Protein AF-A0A1S3DRQ8-F1 (afdb_monomer)

Radius of gyration: 16.64 Å; Cα contacts (8 Å, |Δi|>4): 57; chains: 1; bounding box: 42×24×48 Å

Mean predicted aligned error: 6.9 Å

pLDDT: mean 84.13, std 12.54, range [49.41, 95.56]

InterPro domains:
  IPR001404 Heat shock protein Hsp90 family [PF00183] (1-108)
  IPR001404 Heat shock protein Hsp90 family [PTHR11528] (1-108)
  IPR020568 Ribosomal protein uS5 domain 2-type superfamily [SSF54211] (1-107)

Sequence (110 aa):
RILIKAKAENILPKWLRFVKGVVDSEDIPLNLSRELLQNSPLINKLRNVLTTRILKFLQDRSKRDVENYLAFYKDYSLFIKEGIVTTQDVHEKEEIAKLLRYESSEQEAG

Nearest PDB structures (foldseek):
  4ivg-assembly1_A  TM=9.413E-01  e=5.880E-07  Danio rerio
  7kck-assembly1_A  TM=9.308E-01  e=6.973E-07  Homo sapiens
  7exp-assembly1_A  TM=9.219E-01  e=1.099E-06  Danio rerio
  5tth-assembly1_B  TM=9.147E-01  e=3.055E-06  Danio rerio
  7u8u-assembly1_A  TM=9.636E-01  e=8.494E-06  Homo sapiens

Secondary structure (DSSP, 8-state):
-----S--TTSS-GGGTT-------TTS-TT--TTHHHH-HHHHHHHHHHHHHHHHHHHHHHHH-HHHHHHHHHHHHHHHHHHHHH---HHHHHHHHTT-----TTS---

Organism: Diaphorina citri (NCBI:txid121845)

Structure (mmCIF, N/CA/C/O backbone):
data_AF-A0A1S3DRQ8-F1
#
_entry.id   AF-A0A1S3DRQ8-F1
#
loop_
_atom_site.group_PDB
_atom_site.id
_atom_site.type_symbol
_atom_site.label_atom_id
_atom_site.label_alt_id
_atom_site.label_comp_id
_atom_site.label_asym_id
_atom_site.label_entity_id
_atom_site.label_seq_id
_atom_site.pdbx_PDB_ins_code
_atom_site.Cartn_x
_atom_site.Cartn_y
_atom_site.Cartn_z
_atom_site.occupancy
_atom_site.B_iso_or_equiv
_atom_site.auth_seq_id
_atom_site.auth_comp_id
_atom_site.auth_asym_id
_atom_site.auth_atom_id
_atom_site.pdbx_PDB_model_num
ATOM 1 N N . ARG A 1 1 ? 2.372 -6.479 -28.078 1.00 58.81 1 ARG A N 1
ATOM 2 C CA . ARG A 1 1 ? 2.666 -6.569 -26.627 1.00 58.81 1 ARG A CA 1
ATOM 3 C C . ARG A 1 1 ? 3.347 -7.903 -26.365 1.00 58.81 1 ARG A C 1
ATOM 5 O O . ARG A 1 1 ? 2.796 -8.917 -26.773 1.00 58.81 1 ARG A O 1
ATOM 12 N N . ILE A 1 2 ? 4.545 -7.899 -25.783 1.00 58.25 2 ILE A N 1
ATOM 13 C CA . ILE A 1 2 ? 5.356 -9.104 -25.538 1.00 58.25 2 ILE A CA 1
ATOM 14 C C . ILE A 1 2 ? 5.461 -9.294 -24.024 1.00 58.25 2 ILE A C 1
ATOM 16 O O . ILE A 1 2 ? 5.706 -8.331 -23.300 1.00 58.25 2 ILE A O 1
ATOM 20 N N . LEU A 1 3 ? 5.246 -10.517 -23.533 1.00 66.44 3 LEU A N 1
ATOM 21 C CA . LEU A 1 3 ? 5.382 -10.820 -22.110 1.00 66.44 3 LEU A CA 1
ATOM 22 C C . LEU A 1 3 ? 6.866 -10.828 -21.723 1.00 66.44 3 LEU A C 1
ATOM 24 O O . LEU A 1 3 ? 7.604 -11.715 -22.140 1.00 66.44 3 LEU A O 1
ATOM 28 N N . ILE A 1 4 ? 7.279 -9.872 -20.891 1.00 67.06 4 ILE A N 1
ATOM 29 C CA . ILE A 1 4 ? 8.667 -9.772 -20.411 1.00 67.06 4 ILE A CA 1
ATOM 30 C C . ILE A 1 4 ? 8.901 -10.707 -19.211 1.00 67.06 4 ILE A C 1
ATOM 32 O O . ILE A 1 4 ? 9.906 -11.414 -19.153 1.00 67.06 4 ILE A O 1
ATOM 36 N N . LYS A 1 5 ? 7.974 -10.756 -18.239 1.00 66.50 5 LYS A N 1
ATOM 37 C CA . LYS A 1 5 ? 8.087 -11.629 -17.054 1.00 66.50 5 LYS A CA 1
ATOM 38 C C . LYS A 1 5 ? 6.723 -11.942 -16.437 1.00 66.50 5 LYS A C 1
ATOM 40 O O . LYS A 1 5 ? 5.959 -11.034 -16.140 1.00 66.50 5 LYS A O 1
ATOM 45 N N . ALA A 1 6 ? 6.453 -13.221 -16.164 1.00 60.59 6 ALA A N 1
ATOM 46 C CA . ALA A 1 6 ? 5.188 -13.665 -15.560 1.00 60.59 6 ALA A CA 1
ATOM 47 C C . ALA A 1 6 ? 5.046 -13.314 -14.061 1.00 60.59 6 ALA A C 1
ATOM 49 O O . ALA A 1 6 ? 3.936 -13.137 -13.571 1.00 60.59 6 ALA A O 1
ATOM 50 N N . LYS A 1 7 ? 6.162 -13.206 -13.324 1.00 62.00 7 LYS A N 1
ATOM 51 C CA . LYS A 1 7 ? 6.202 -12.781 -11.912 1.00 62.00 7 LYS A 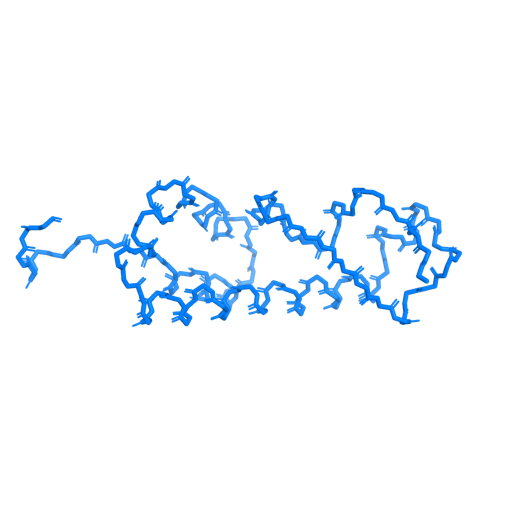CA 1
ATOM 52 C C . LYS A 1 7 ? 7.254 -11.695 -11.718 1.00 62.00 7 LYS A C 1
ATOM 54 O O . LYS A 1 7 ? 8.448 -11.975 -11.578 1.00 62.00 7 LYS A O 1
ATOM 59 N N . ALA A 1 8 ? 6.825 -10.441 -11.756 1.00 68.12 8 ALA A N 1
ATOM 60 C CA . ALA A 1 8 ? 7.677 -9.299 -11.464 1.00 68.12 8 ALA A CA 1
ATOM 61 C C . ALA A 1 8 ? 7.623 -8.997 -9.956 1.00 68.12 8 ALA A C 1
ATOM 63 O O . ALA A 1 8 ? 6.855 -8.168 -9.498 1.00 68.12 8 ALA A O 1
ATOM 64 N N . GLU A 1 9 ? 8.422 -9.704 -9.160 1.00 68.38 9 GLU A N 1
ATOM 65 C CA . GLU A 1 9 ? 8.405 -9.559 -7.691 1.00 68.38 9 GLU A CA 1
ATOM 66 C C . GLU A 1 9 ? 8.992 -8.223 -7.194 1.00 68.38 9 GLU A C 1
ATOM 68 O O . GLU A 1 9 ? 8.740 -7.831 -6.062 1.00 68.38 9 GLU A O 1
ATOM 73 N N . ASN A 1 10 ? 9.726 -7.496 -8.046 1.00 75.44 10 ASN A N 1
ATOM 74 C CA . ASN A 1 10 ? 10.440 -6.267 -7.667 1.00 75.44 10 ASN A CA 1
ATOM 75 C C . ASN A 1 10 ? 9.691 -4.968 -8.013 1.00 75.44 10 ASN A C 1
ATOM 77 O O . ASN A 1 10 ? 10.142 -3.890 -7.637 1.00 75.44 10 ASN A O 1
ATOM 81 N N . ILE A 1 11 ? 8.579 -5.040 -8.755 1.00 81.81 11 ILE A N 1
ATOM 82 C CA . ILE A 1 11 ? 7.851 -3.837 -9.207 1.00 81.81 11 ILE A CA 1
ATOM 83 C C . ILE A 1 11 ? 6.845 -3.326 -8.175 1.00 81.81 11 ILE A C 1
ATOM 85 O O . ILE A 1 11 ? 6.289 -2.249 -8.351 1.00 81.81 11 ILE A O 1
ATOM 89 N N . LEU A 1 12 ? 6.606 -4.082 -7.104 1.00 88.62 12 LEU A N 1
ATOM 90 C CA . LEU A 1 12 ? 5.777 -3.672 -5.978 1.00 88.62 12 LEU A CA 1
ATOM 91 C C . LEU A 1 12 ? 6.498 -3.989 -4.661 1.00 88.62 12 LEU A C 1
ATOM 93 O O . LEU A 1 12 ? 7.269 -4.948 -4.594 1.00 88.62 12 LEU A O 1
ATOM 97 N N . PRO A 1 13 ? 6.256 -3.209 -3.598 1.00 89.56 13 PRO A N 1
ATOM 98 C CA . PRO A 1 13 ? 6.655 -3.570 -2.247 1.00 89.56 13 PRO A CA 1
ATOM 99 C C . PRO A 1 13 ? 6.096 -4.938 -1.841 1.00 89.56 13 PRO A C 1
ATOM 101 O O . PRO A 1 13 ? 4.971 -5.292 -2.192 1.00 89.56 13 PRO A O 1
ATOM 104 N N . LYS A 1 14 ? 6.852 -5.686 -1.029 1.00 89.81 14 LYS A N 1
ATOM 105 C CA . LYS A 1 14 ? 6.462 -7.034 -0.568 1.00 89.81 14 LYS A CA 1
ATOM 106 C C . LYS A 1 14 ? 5.118 -7.062 0.163 1.00 89.81 14 LYS A C 1
ATOM 108 O O . LYS A 1 14 ? 4.397 -8.056 0.084 1.00 89.81 14 LYS A O 1
ATOM 113 N N . TRP A 1 15 ? 4.765 -5.980 0.850 1.00 92.44 15 TRP A N 1
ATOM 114 C CA . TRP A 1 15 ? 3.494 -5.857 1.555 1.00 92.44 15 TRP A CA 1
ATOM 115 C C . TRP A 1 15 ? 2.301 -5.691 0.589 1.00 92.44 15 TRP A C 1
ATOM 117 O O . TRP A 1 15 ? 1.194 -6.100 0.913 1.00 92.44 15 TRP A O 1
ATOM 127 N N . LEU A 1 16 ? 2.519 -5.240 -0.654 1.00 93.06 16 LEU A N 1
ATOM 128 C CA . LEU A 1 16 ? 1.505 -5.182 -1.720 1.00 93.06 16 LEU A CA 1
ATOM 129 C C . LEU A 1 16 ? 1.404 -6.475 -2.553 1.00 93.06 16 LEU A C 1
ATOM 131 O O . LEU A 1 16 ? 0.773 -6.484 -3.608 1.00 93.06 16 LEU A O 1
ATOM 135 N N . ARG A 1 17 ? 1.970 -7.598 -2.088 1.00 90.62 17 ARG A N 1
ATOM 136 C CA . ARG A 1 17 ? 1.967 -8.891 -2.812 1.00 90.62 17 ARG A CA 1
ATOM 137 C C . ARG A 1 17 ? 0.581 -9.469 -3.116 1.00 90.62 17 ARG A C 1
ATOM 139 O O . ARG A 1 17 ? 0.467 -10.384 -3.926 1.00 90.62 17 ARG A O 1
ATOM 146 N N . PHE A 1 18 ? -0.463 -8.974 -2.457 1.00 90.44 18 PHE A N 1
ATOM 147 C CA . PHE A 1 18 ? -1.841 -9.370 -2.739 1.00 90.44 18 PHE A CA 1
ATOM 148 C C . PHE A 1 18 ? -2.388 -8.748 -4.034 1.00 90.44 18 PHE A C 1
ATOM 150 O O . PHE A 1 18 ? -3.371 -9.249 -4.583 1.00 90.44 18 PHE A O 1
ATOM 157 N N . VAL A 1 19 ? -1.762 -7.678 -4.537 1.00 91.12 19 VAL A N 1
ATOM 158 C CA . VAL A 1 19 ? -2.175 -6.995 -5.763 1.00 91.12 19 VAL A CA 1
ATOM 159 C C . VAL A 1 19 ? -1.812 -7.852 -6.970 1.00 91.12 19 VAL A C 1
ATOM 161 O O . VAL A 1 19 ? -0.656 -8.216 -7.183 1.00 91.12 19 VAL A O 1
ATOM 164 N N . LYS A 1 20 ? -2.819 -8.153 -7.790 1.00 88.50 20 LYS A N 1
ATOM 165 C CA . LYS A 1 20 ? -2.665 -8.867 -9.058 1.00 88.50 20 LYS A CA 1
ATOM 166 C C . LYS A 1 20 ? -2.991 -7.922 -10.202 1.00 88.50 20 LYS A C 1
ATOM 168 O O . LYS A 1 20 ? -3.976 -7.193 -10.144 1.00 88.50 20 LYS A O 1
ATOM 173 N N . GLY A 1 21 ? -2.177 -7.955 -11.247 1.00 86.81 21 GLY A N 1
ATOM 174 C CA . GLY A 1 21 ? -2.381 -7.111 -12.412 1.00 86.81 21 GLY A CA 1
ATOM 175 C C . GLY A 1 21 ? -1.305 -7.306 -13.466 1.00 86.81 21 GLY A C 1
ATOM 176 O O . GLY A 1 21 ? -0.397 -8.123 -13.314 1.00 86.81 21 GLY A O 1
ATOM 177 N N . VAL A 1 22 ? -1.432 -6.529 -14.535 1.00 85.62 22 VAL A N 1
ATOM 178 C CA . VAL A 1 22 ? -0.466 -6.464 -15.629 1.00 85.62 22 VAL A CA 1
ATOM 179 C C . VAL A 1 22 ? 0.031 -5.028 -15.717 1.00 85.62 22 VAL A C 1
ATOM 181 O O . VAL A 1 22 ? -0.767 -4.095 -15.677 1.00 85.62 22 VAL A O 1
ATOM 184 N N . VAL A 1 23 ? 1.347 -4.862 -15.823 1.00 82.94 23 VAL A N 1
ATOM 185 C CA . VAL A 1 23 ? 1.990 -3.568 -16.058 1.00 82.94 23 VAL A CA 1
ATOM 186 C C . VAL A 1 23 ? 2.600 -3.609 -17.451 1.00 82.94 23 VAL A C 1
ATOM 188 O O . VAL A 1 23 ? 3.389 -4.503 -17.749 1.00 82.94 23 VAL A O 1
ATOM 191 N N . ASP A 1 24 ? 2.202 -2.658 -18.289 1.00 83.88 24 ASP A N 1
ATOM 192 C CA . ASP A 1 24 ? 2.749 -2.440 -19.626 1.00 83.88 24 ASP A CA 1
ATOM 193 C C . ASP A 1 24 ? 3.515 -1.113 -19.609 1.00 83.88 24 ASP A C 1
ATOM 195 O O . ASP A 1 24 ? 3.014 -0.120 -19.077 1.00 83.88 24 ASP A O 1
ATOM 199 N N . SER A 1 25 ? 4.745 -1.105 -20.115 1.00 78.69 25 SER A N 1
ATOM 200 C CA . SER A 1 25 ? 5.602 0.081 -20.144 1.00 78.69 25 SER A CA 1
ATOM 201 C C . SER A 1 25 ? 6.543 -0.002 -21.337 1.00 78.69 25 SER A C 1
ATOM 203 O O . SER A 1 25 ? 7.266 -0.984 -21.494 1.00 78.69 25 SER A O 1
ATOM 205 N N . GLU A 1 26 ? 6.531 1.046 -22.157 1.00 79.31 26 GLU A N 1
ATOM 206 C CA . GLU A 1 26 ? 7.395 1.181 -23.336 1.00 79.31 26 GLU A CA 1
ATOM 207 C C . GLU A 1 26 ? 8.844 1.528 -22.952 1.00 79.31 26 GLU A C 1
ATOM 209 O O . GLU A 1 26 ? 9.773 1.230 -23.698 1.00 79.31 26 GLU A O 1
ATOM 214 N N . ASP A 1 27 ? 9.045 2.079 -21.749 1.00 74.75 27 ASP A N 1
ATOM 215 C CA . ASP A 1 27 ? 10.347 2.502 -21.219 1.00 74.75 27 ASP A CA 1
ATOM 216 C C . ASP A 1 27 ? 11.165 1.352 -20.602 1.00 74.75 27 ASP A C 1
ATOM 218 O O . ASP A 1 27 ? 12.294 1.565 -20.158 1.00 74.75 27 ASP A O 1
ATOM 222 N N . ILE A 1 28 ? 10.610 0.135 -20.521 1.00 70.50 28 ILE A N 1
ATOM 223 C CA . ILE A 1 28 ? 11.310 -1.035 -19.977 1.00 70.50 28 ILE A CA 1
ATOM 224 C C . ILE A 1 28 ? 12.015 -1.775 -21.126 1.00 70.50 28 ILE A C 1
ATOM 226 O O . ILE A 1 28 ? 11.337 -2.351 -21.979 1.00 70.50 28 ILE A O 1
ATOM 230 N N . PRO A 1 29 ? 13.363 -1.826 -21.151 1.00 65.31 29 PRO A N 1
ATOM 231 C CA . PRO A 1 29 ? 14.087 -2.516 -22.210 1.00 65.31 29 PRO A CA 1
ATOM 232 C C . PRO A 1 29 ? 13.707 -4.003 -22.322 1.00 65.31 29 PRO A C 1
ATOM 234 O O . PRO A 1 29 ? 13.633 -4.733 -21.334 1.00 65.31 29 PRO A O 1
ATOM 237 N N . LEU A 1 30 ? 13.523 -4.491 -23.550 1.00 62.56 30 LEU A N 1
ATOM 238 C CA . LEU A 1 30 ? 13.206 -5.901 -23.829 1.00 62.56 30 LEU A CA 1
ATOM 239 C C . LEU A 1 30 ? 14.335 -6.864 -23.418 1.00 62.56 30 LEU A C 1
ATOM 241 O O . LEU A 1 30 ? 14.082 -8.030 -23.126 1.00 62.56 30 LEU A O 1
ATOM 245 N N . ASN A 1 31 ? 15.576 -6.377 -23.368 1.00 61.09 31 ASN A N 1
ATOM 246 C CA . ASN A 1 31 ? 16.783 -7.124 -23.013 1.00 61.09 31 ASN A CA 1
ATOM 247 C C . ASN A 1 31 ? 17.116 -7.069 -21.509 1.00 61.09 31 ASN A C 1
ATOM 249 O O . ASN A 1 31 ? 18.291 -7.121 -21.138 1.00 61.09 31 ASN A O 1
ATOM 253 N N . LEU A 1 32 ? 16.116 -6.957 -20.627 1.00 61.62 32 LEU A N 1
ATOM 254 C CA . LEU A 1 32 ? 16.376 -6.987 -19.187 1.00 61.62 32 LEU A CA 1
ATOM 255 C C . LEU A 1 32 ? 16.868 -8.373 -18.746 1.00 61.62 32 LEU A C 1
ATOM 257 O O . LEU A 1 32 ? 16.108 -9.341 -18.678 1.00 61.62 32 LEU A O 1
ATOM 261 N N . SER A 1 33 ? 18.145 -8.452 -18.371 1.00 63.12 33 SER A N 1
ATOM 262 C CA . SER A 1 33 ? 18.661 -9.578 -17.596 1.00 63.12 33 SER A CA 1
ATOM 263 C C . SER A 1 33 ? 17.988 -9.624 -16.216 1.00 63.12 33 SER A C 1
ATOM 265 O O . SER A 1 33 ? 17.486 -8.619 -15.697 1.00 63.12 33 SER A O 1
ATOM 267 N N . ARG A 1 34 ? 17.989 -10.802 -15.578 1.00 61.00 34 ARG A N 1
ATOM 268 C CA . ARG A 1 34 ? 17.470 -10.959 -14.206 1.00 61.00 34 ARG A CA 1
ATOM 269 C C . ARG A 1 34 ? 18.201 -10.062 -13.194 1.00 61.00 34 ARG A C 1
ATOM 271 O O . ARG A 1 34 ? 17.576 -9.672 -12.213 1.00 61.00 34 ARG A O 1
ATOM 278 N N . GLU A 1 35 ? 19.456 -9.702 -13.460 1.00 59.97 35 GLU A N 1
ATOM 279 C CA . GLU A 1 35 ? 20.272 -8.789 -12.646 1.00 59.97 35 GLU A CA 1
ATOM 280 C C . GLU A 1 35 ? 19.882 -7.314 -12.830 1.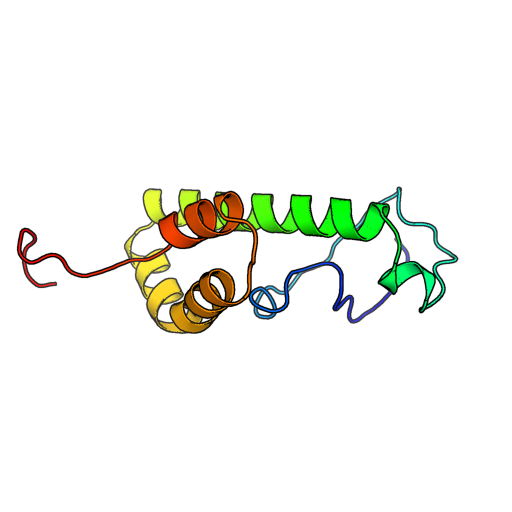00 59.97 35 GLU A C 1
ATOM 282 O O . GLU A 1 35 ? 19.732 -6.588 -11.847 1.00 59.97 35 GLU A O 1
ATOM 287 N N . LEU A 1 36 ? 19.628 -6.866 -14.066 1.00 58.38 36 LEU A N 1
ATOM 288 C CA . LEU A 1 36 ? 19.201 -5.484 -14.342 1.00 58.38 36 LEU A CA 1
ATOM 289 C C . LEU A 1 36 ? 17.846 -5.158 -13.687 1.00 58.38 36 LEU A C 1
ATOM 291 O O . LEU A 1 36 ? 17.617 -4.031 -13.253 1.00 58.38 36 LEU A O 1
ATOM 295 N N . LEU A 1 37 ? 16.966 -6.158 -13.543 1.00 62.97 37 LEU A N 1
ATOM 296 C CA . LEU A 1 37 ? 15.690 -6.042 -12.820 1.00 62.97 37 LEU A CA 1
ATOM 297 C C . LEU A 1 37 ? 15.839 -5.829 -11.305 1.00 62.97 37 LEU A C 1
ATOM 299 O O . LEU A 1 37 ? 14.875 -5.417 -10.658 1.00 62.97 37 LEU A O 1
ATOM 303 N N . GLN A 1 38 ? 16.983 -6.178 -10.717 1.00 62.09 38 GLN A N 1
ATOM 304 C CA . GLN A 1 38 ? 17.194 -6.076 -9.272 1.00 62.09 38 GLN A CA 1
ATOM 305 C C . GLN A 1 38 ? 17.746 -4.706 -8.862 1.00 62.09 38 GLN A C 1
ATOM 307 O O . GLN A 1 38 ? 17.396 -4.237 -7.786 1.00 62.09 38 GLN A O 1
ATOM 312 N N . ASN A 1 39 ? 18.516 -4.034 -9.732 1.00 61.44 39 ASN A N 1
ATOM 313 C CA . ASN A 1 39 ? 19.262 -2.814 -9.381 1.00 61.44 39 ASN A CA 1
ATOM 314 C C . ASN A 1 39 ? 19.049 -1.618 -10.331 1.00 61.44 39 ASN A C 1
ATOM 316 O O . ASN A 1 39 ? 19.815 -0.657 -10.293 1.00 61.44 39 ASN A O 1
ATOM 320 N N . SER A 1 40 ? 18.023 -1.636 -11.189 1.00 73.25 40 SER A N 1
ATOM 321 C CA . SER A 1 40 ? 17.751 -0.504 -12.084 1.00 73.25 40 SER A CA 1
ATOM 322 C C . SER A 1 40 ? 17.015 0.643 -11.367 1.00 73.25 40 SER A C 1
ATOM 324 O O . SER A 1 40 ? 15.925 0.425 -10.822 1.00 73.25 40 SER A O 1
ATOM 326 N N . PRO A 1 41 ? 17.522 1.893 -11.435 1.00 80.88 41 PRO A N 1
ATOM 327 C CA . PRO A 1 41 ? 16.810 3.084 -10.961 1.00 80.88 41 PRO A CA 1
ATOM 328 C C . PRO A 1 41 ? 15.405 3.233 -11.563 1.00 80.88 41 PRO A C 1
ATOM 330 O O . PRO A 1 41 ? 14.494 3.734 -10.903 1.00 80.88 41 PRO A O 1
ATOM 333 N N . LEU A 1 42 ? 15.209 2.751 -12.795 1.00 80.81 42 LEU A N 1
ATOM 334 C CA . LEU A 1 42 ? 13.918 2.774 -13.480 1.00 80.81 42 LEU A CA 1
ATOM 335 C C . LEU A 1 42 ? 12.894 1.867 -12.786 1.00 80.81 42 LEU A C 1
ATOM 337 O O . LEU A 1 42 ? 11.755 2.281 -12.585 1.00 80.81 42 LEU A O 1
ATOM 341 N N . ILE A 1 43 ? 13.302 0.670 -12.351 1.00 80.69 43 ILE A N 1
ATOM 342 C CA . ILE A 1 43 ? 12.426 -0.260 -11.620 1.00 80.69 43 ILE A CA 1
ATOM 343 C C . ILE A 1 43 ? 12.045 0.316 -10.256 1.00 80.69 43 ILE A C 1
ATOM 345 O O . ILE A 1 43 ? 10.880 0.246 -9.873 1.00 80.69 43 ILE A O 1
ATOM 349 N N . ASN A 1 44 ? 12.984 0.961 -9.559 1.00 84.00 44 ASN A N 1
ATOM 350 C CA . ASN A 1 44 ? 12.688 1.638 -8.294 1.00 84.00 44 ASN A CA 1
ATOM 351 C C . ASN A 1 44 ? 11.698 2.795 -8.479 1.00 84.00 44 ASN A C 1
ATOM 353 O O . ASN A 1 44 ? 10.742 2.917 -7.711 1.00 84.00 44 ASN A O 1
ATOM 357 N N . LYS A 1 45 ? 11.874 3.609 -9.528 1.00 86.50 45 LYS A N 1
ATOM 358 C CA . LYS A 1 45 ? 10.932 4.682 -9.868 1.00 86.50 45 LYS A CA 1
ATOM 359 C C . LYS A 1 45 ? 9.547 4.122 -10.194 1.00 86.50 45 LYS A C 1
ATOM 361 O O . LYS A 1 45 ? 8.557 4.615 -9.659 1.00 86.50 45 LYS A O 1
ATOM 366 N N . LEU A 1 46 ? 9.476 3.073 -11.014 1.00 86.56 46 LEU A N 1
ATOM 367 C CA . LEU A 1 46 ? 8.227 2.391 -11.351 1.00 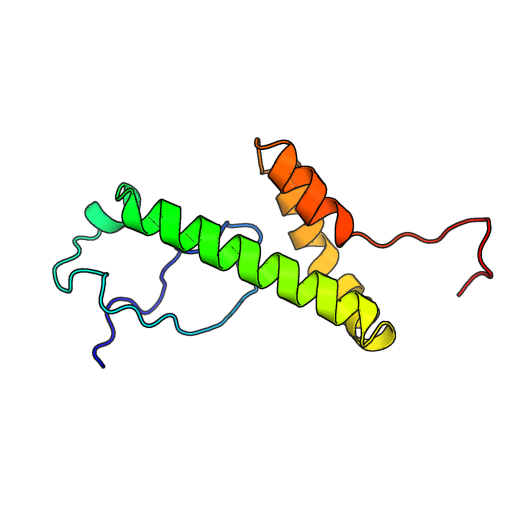86.56 46 LEU A CA 1
ATOM 368 C C . LEU A 1 46 ? 7.534 1.844 -10.098 1.00 86.56 46 LEU A C 1
ATOM 370 O O . LEU A 1 46 ? 6.344 2.082 -9.906 1.00 86.56 46 LEU A O 1
ATOM 374 N N . ARG A 1 47 ? 8.285 1.178 -9.214 1.00 88.12 47 ARG A N 1
ATOM 375 C CA . ARG A 1 47 ? 7.783 0.656 -7.938 1.00 88.12 47 ARG A CA 1
ATOM 376 C C . ARG A 1 47 ? 7.150 1.753 -7.092 1.00 88.12 47 ARG A C 1
ATOM 378 O O . ARG A 1 47 ? 6.038 1.571 -6.597 1.00 88.12 47 ARG A O 1
ATOM 385 N N . ASN A 1 48 ? 7.822 2.894 -6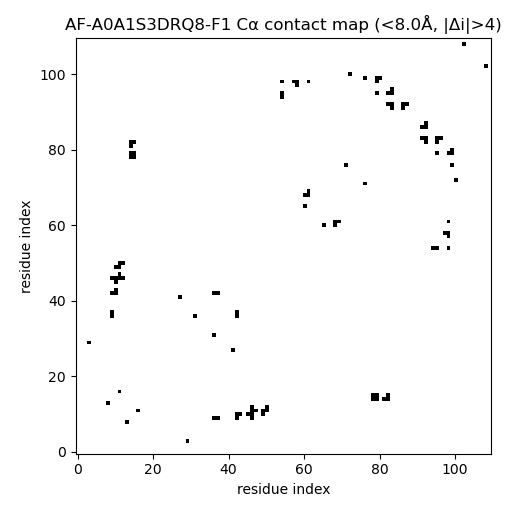.956 1.00 89.62 48 ASN A N 1
ATOM 386 C CA . ASN A 1 48 ? 7.309 4.019 -6.178 1.00 89.62 48 ASN A CA 1
ATOM 387 C C . ASN A 1 48 ? 6.027 4.589 -6.811 1.00 89.62 48 ASN A C 1
ATOM 389 O O . ASN A 1 48 ? 5.024 4.741 -6.120 1.00 89.62 48 ASN A O 1
ATOM 393 N N . VAL A 1 49 ? 6.008 4.802 -8.133 1.00 91.12 49 VAL A N 1
ATOM 394 C CA . VAL A 1 49 ? 4.822 5.303 -8.856 1.00 91.12 49 VAL A CA 1
ATOM 395 C C . VAL A 1 49 ? 3.618 4.370 -8.695 1.00 91.12 49 VAL A C 1
ATOM 397 O O . VAL A 1 49 ? 2.513 4.832 -8.398 1.00 91.12 49 VAL A O 1
ATOM 400 N N . LEU A 1 50 ? 3.816 3.059 -8.860 1.00 91.50 50 LEU A N 1
ATOM 401 C CA . LEU A 1 50 ? 2.751 2.068 -8.696 1.00 91.50 50 LEU A CA 1
ATOM 402 C C . LEU A 1 50 ? 2.234 2.036 -7.255 1.00 91.50 50 LEU A C 1
ATOM 404 O O . LEU A 1 50 ? 1.022 2.045 -7.043 1.00 91.50 50 LEU A O 1
ATOM 408 N N . THR A 1 51 ? 3.137 2.068 -6.272 1.00 92.25 51 THR A N 1
ATOM 409 C CA . THR A 1 51 ? 2.784 2.086 -4.844 1.00 92.25 51 THR A CA 1
ATOM 410 C C . THR A 1 51 ? 1.930 3.304 -4.509 1.00 92.25 51 THR A C 1
ATOM 412 O O . THR A 1 51 ? 0.823 3.152 -3.995 1.00 92.25 51 THR A O 1
ATOM 415 N N . THR A 1 52 ? 2.371 4.508 -4.888 1.00 92.94 52 THR A N 1
ATOM 416 C CA . THR A 1 52 ? 1.611 5.747 -4.671 1.00 92.94 52 THR A CA 1
ATOM 417 C C . THR A 1 52 ? 0.243 5.699 -5.352 1.00 92.94 52 THR A C 1
ATOM 419 O O . THR A 1 52 ? -0.757 6.133 -4.776 1.00 92.94 52 THR A O 1
ATOM 422 N N . ARG A 1 53 ? 0.156 5.141 -6.567 1.00 94.19 53 ARG A N 1
ATOM 423 C CA . ARG A 1 53 ? -1.118 5.013 -7.285 1.00 94.19 53 ARG A CA 1
ATOM 424 C C . ARG A 1 53 ? -2.089 4.071 -6.572 1.00 94.19 53 ARG A C 1
ATOM 426 O O . ARG A 1 53 ? -3.274 4.393 -6.494 1.00 94.19 53 ARG A O 1
ATOM 433 N N . ILE A 1 54 ? -1.600 2.944 -6.055 1.00 94.50 54 ILE A N 1
ATOM 434 C CA . ILE A 1 54 ? -2.404 1.971 -5.302 1.00 94.50 54 ILE A CA 1
ATOM 435 C C . ILE A 1 54 ? -2.878 2.578 -3.981 1.00 94.50 54 ILE A C 1
ATOM 437 O O . ILE A 1 54 ? -4.064 2.492 -3.672 1.00 94.50 54 ILE A O 1
ATOM 441 N N . LEU A 1 55 ? -1.992 3.247 -3.238 1.00 94.25 55 LEU A N 1
ATOM 442 C CA . LEU A 1 55 ? -2.350 3.941 -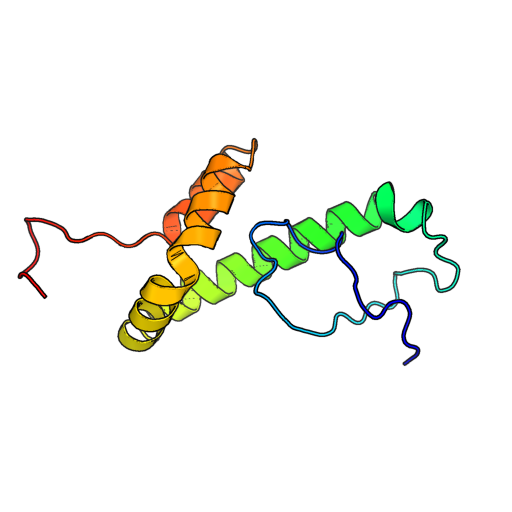1.999 1.00 94.25 55 LEU A CA 1
ATOM 443 C C . LEU A 1 55 ? -3.459 4.968 -2.237 1.00 94.25 55 LEU A C 1
ATOM 445 O O . LEU A 1 55 ? -4.478 4.944 -1.549 1.00 94.25 55 LEU A O 1
ATOM 449 N N . LYS A 1 56 ? -3.310 5.807 -3.268 1.00 95.31 56 LYS A N 1
ATOM 450 C CA . LYS A 1 56 ? -4.329 6.792 -3.643 1.00 95.31 56 LYS A CA 1
ATOM 451 C C . LYS A 1 56 ? -5.660 6.132 -4.010 1.00 95.31 56 LYS A C 1
ATOM 453 O O . LYS A 1 56 ? -6.707 6.586 -3.565 1.00 95.31 56 LYS A O 1
ATOM 458 N N . PHE A 1 57 ? -5.626 5.043 -4.780 1.00 95.06 57 PHE A N 1
ATOM 459 C CA . PHE A 1 57 ? -6.830 4.288 -5.131 1.00 95.06 57 PHE A CA 1
ATOM 460 C C . PHE A 1 57 ? -7.552 3.745 -3.891 1.00 95.06 57 PHE A C 1
ATOM 462 O O . PHE A 1 57 ? -8.767 3.899 -3.779 1.00 95.06 57 PHE A O 1
ATOM 469 N N . LEU A 1 58 ? -6.819 3.150 -2.946 1.00 94.88 58 LEU A N 1
ATOM 470 C CA . LEU A 1 58 ? -7.391 2.635 -1.700 1.00 94.88 58 LEU A CA 1
ATOM 471 C C . LEU A 1 58 ? -7.957 3.764 -0.827 1.00 94.88 58 LEU A C 1
ATOM 473 O O . LEU A 1 58 ? -9.064 3.630 -0.308 1.00 94.88 58 LEU A O 1
ATOM 477 N N . GLN A 1 59 ? -7.256 4.898 -0.724 1.00 94.38 59 GLN A N 1
ATOM 478 C CA . GLN A 1 59 ? -7.751 6.082 -0.016 1.00 94.38 59 GLN A CA 1
ATOM 479 C C . GLN A 1 59 ? -9.051 6.606 -0.646 1.00 94.38 59 GLN A C 1
ATOM 481 O O . GLN A 1 59 ? -10.027 6.836 0.068 1.00 94.38 59 GLN A O 1
ATOM 486 N N . ASP A 1 60 ? -9.105 6.753 -1.970 1.00 95.56 60 ASP A N 1
ATOM 487 C CA . ASP A 1 60 ? -10.311 7.199 -2.675 1.00 95.56 60 ASP A CA 1
ATOM 488 C C . ASP A 1 60 ? -11.465 6.205 -2.491 1.00 95.56 60 ASP A C 1
ATOM 490 O O . ASP A 1 60 ? -12.606 6.610 -2.252 1.00 95.56 60 ASP A O 1
ATOM 494 N N . ARG A 1 61 ? -11.178 4.898 -2.543 1.00 94.06 61 ARG A N 1
ATOM 495 C CA . ARG A 1 61 ? -12.184 3.853 -2.332 1.00 94.06 61 ARG A CA 1
ATOM 496 C C . ARG A 1 61 ? -12.754 3.901 -0.921 1.00 94.06 61 ARG A C 1
ATOM 498 O O . ARG A 1 61 ? -13.967 3.841 -0.773 1.00 94.06 61 ARG A O 1
ATOM 505 N N . SER A 1 62 ? -11.901 4.131 0.075 1.00 93.06 62 SER A N 1
ATOM 506 C CA . SER A 1 62 ? -12.313 4.261 1.473 1.00 93.06 62 SER A CA 1
ATOM 507 C C . SER A 1 62 ? -13.260 5.435 1.745 1.00 93.06 62 SER A C 1
ATOM 509 O O . SER A 1 62 ? -13.976 5.409 2.737 1.00 93.06 62 SER A O 1
ATOM 511 N N . LYS A 1 63 ? -13.261 6.458 0.878 1.00 92.62 63 LYS A N 1
ATOM 512 C CA . LYS A 1 63 ? -14.160 7.620 0.970 1.00 92.62 63 LYS A CA 1
ATOM 513 C C . LYS A 1 63 ? -15.451 7.427 0.182 1.00 92.62 63 LYS A C 1
ATOM 515 O O . LYS A 1 63 ? -16.489 7.936 0.577 1.00 92.62 63 LYS A O 1
ATOM 520 N N . ARG A 1 64 ? -15.370 6.755 -0.970 1.00 94.06 64 ARG A N 1
ATOM 521 C CA . ARG A 1 64 ? -16.511 6.573 -1.880 1.00 94.06 64 ARG A CA 1
ATOM 522 C C . ARG A 1 64 ? -17.407 5.403 -1.490 1.00 94.06 64 ARG A C 1
ATOM 524 O O . ARG A 1 64 ? -18.579 5.422 -1.833 1.00 94.06 64 ARG A O 1
ATOM 531 N N . ASP A 1 65 ? -16.841 4.374 -0.869 1.00 92.75 65 ASP A N 1
ATOM 532 C CA . ASP A 1 65 ? -17.515 3.101 -0.620 1.00 92.75 65 ASP A CA 1
ATOM 533 C C . ASP A 1 65 ? -16.979 2.472 0.668 1.00 92.75 65 ASP A C 1
ATOM 535 O O . ASP A 1 65 ? -16.054 1.654 0.664 1.00 92.75 65 ASP A O 1
ATOM 539 N N . VAL A 1 66 ? -17.517 2.954 1.787 1.00 91.25 66 VAL A N 1
ATOM 540 C CA . VAL A 1 66 ? -17.028 2.628 3.129 1.00 91.25 66 VAL A CA 1
ATOM 541 C C . VAL A 1 66 ? -17.253 1.152 3.452 1.00 91.25 66 VAL A C 1
ATOM 543 O O . VAL A 1 66 ? -16.324 0.497 3.911 1.00 91.25 66 VAL A O 1
ATOM 546 N N . GLU A 1 67 ? -18.433 0.602 3.160 1.00 91.62 67 GLU A N 1
ATOM 547 C CA . GLU A 1 67 ? -18.780 -0.789 3.488 1.00 91.62 67 GLU A CA 1
ATOM 548 C C . GLU A 1 67 ? -17.869 -1.793 2.776 1.00 91.62 67 GLU A C 1
ATOM 550 O O . GLU A 1 67 ? -17.260 -2.655 3.416 1.00 91.62 67 GLU A O 1
ATOM 555 N N . ASN A 1 68 ? -17.689 -1.645 1.458 1.00 93.75 68 ASN A N 1
ATOM 556 C CA . ASN A 1 68 ? -16.793 -2.531 0.715 1.00 93.75 68 ASN A CA 1
ATOM 557 C C . ASN A 1 68 ? -15.332 -2.335 1.126 1.00 93.75 68 ASN A C 1
ATOM 559 O O . ASN A 1 68 ? -14.553 -3.291 1.128 1.00 93.75 68 ASN A O 1
ATOM 563 N N . TYR A 1 69 ? -14.939 -1.108 1.484 1.00 94.94 69 TYR A N 1
ATOM 564 C CA . TYR A 1 69 ? -13.601 -0.863 2.006 1.00 94.94 69 TYR A CA 1
ATOM 565 C C . TYR A 1 69 ? -13.387 -1.521 3.372 1.00 94.94 69 TYR A C 1
ATOM 567 O O . TYR A 1 69 ? -12.306 -2.053 3.602 1.00 94.94 69 TYR A O 1
ATOM 575 N N . LEU A 1 70 ? -14.384 -1.534 4.260 1.00 93.62 70 LEU A N 1
ATOM 576 C CA . LEU A 1 70 ? -14.305 -2.229 5.548 1.00 93.62 70 LEU A CA 1
ATOM 577 C C . LEU A 1 70 ? -14.188 -3.745 5.363 1.00 93.62 70 LEU A C 1
ATOM 579 O O . LEU A 1 70 ? -13.345 -4.364 6.012 1.00 93.62 70 LEU A O 1
ATOM 583 N N . ALA A 1 71 ? -14.946 -4.330 4.430 1.00 94.69 71 ALA A N 1
ATOM 584 C CA . ALA A 1 71 ? -14.802 -5.740 4.066 1.00 94.69 71 ALA A CA 1
ATOM 585 C C . ALA A 1 71 ? -13.383 -6.046 3.550 1.00 94.69 71 ALA A C 1
ATOM 587 O O . ALA A 1 71 ? -12.714 -6.945 4.056 1.00 94.69 71 ALA A O 1
ATOM 588 N N . PHE A 1 72 ? -12.869 -5.229 2.623 1.00 95.00 72 PHE A N 1
ATOM 589 C CA . PHE A 1 72 ? -11.477 -5.316 2.174 1.00 95.00 72 PHE A CA 1
ATOM 590 C C . PHE A 1 72 ? -10.485 -5.163 3.338 1.00 95.00 72 PHE A C 1
ATOM 592 O O . PHE A 1 72 ? -9.521 -5.918 3.446 1.00 95.00 72 PHE A O 1
ATOM 599 N N . TYR A 1 73 ? -10.703 -4.195 4.225 1.00 95.00 73 TYR A N 1
ATOM 600 C CA . TYR A 1 73 ? -9.806 -3.922 5.339 1.00 95.00 73 TYR A CA 1
ATOM 601 C C . TYR A 1 73 ? -9.759 -5.101 6.314 1.00 95.00 73 TYR A C 1
ATOM 603 O O . TYR A 1 73 ? -8.681 -5.461 6.781 1.00 95.00 73 TYR A O 1
ATOM 611 N N . LYS A 1 74 ? -10.890 -5.762 6.570 1.00 93.94 74 LYS A N 1
ATOM 612 C CA . LYS A 1 74 ? -10.947 -6.965 7.405 1.00 93.94 74 LYS A CA 1
ATOM 613 C C . LYS A 1 74 ? -10.010 -8.060 6.888 1.00 93.94 74 LYS A C 1
ATOM 615 O O . LYS A 1 74 ? -9.227 -8.600 7.667 1.00 93.94 74 LYS A O 1
ATOM 620 N N . ASP A 1 75 ? -10.020 -8.307 5.582 1.00 94.94 75 ASP A N 1
ATOM 621 C CA . ASP A 1 75 ? -9.241 -9.389 4.971 1.00 94.94 75 ASP A CA 1
ATOM 622 C C . ASP A 1 75 ? -7.771 -9.009 4.715 1.00 94.94 75 ASP A C 1
ATOM 624 O O . ASP A 1 75 ? -6.876 -9.852 4.806 1.00 94.94 75 ASP A O 1
ATOM 628 N N . TYR A 1 76 ? -7.495 -7.734 4.413 1.00 95.38 76 TYR A N 1
ATOM 629 C CA . TYR A 1 76 ? -6.180 -7.275 3.946 1.00 95.38 76 TYR A CA 1
ATOM 630 C C . TYR A 1 76 ? -5.434 -6.341 4.916 1.00 95.38 76 TYR A C 1
ATOM 632 O O . TYR A 1 76 ? -4.296 -5.952 4.633 1.00 95.38 76 TYR A O 1
ATOM 640 N N . SER A 1 77 ? -6.001 -6.006 6.082 1.00 93.31 77 SER A N 1
ATOM 641 C CA . SER A 1 77 ? -5.363 -5.101 7.061 1.00 93.31 77 SER A CA 1
ATOM 642 C C . SER A 1 77 ? -3.987 -5.575 7.525 1.00 93.31 77 SER A C 1
ATOM 644 O O . SER A 1 77 ? -3.128 -4.738 7.805 1.00 93.31 77 SER A O 1
ATOM 646 N N . LEU A 1 78 ? -3.741 -6.890 7.571 1.00 95.12 78 LEU A N 1
ATOM 647 C CA . LEU A 1 78 ? -2.437 -7.453 7.929 1.00 95.12 78 LEU A CA 1
ATOM 648 C C . LEU A 1 78 ? -1.326 -6.944 6.999 1.00 95.12 78 LEU A C 1
ATOM 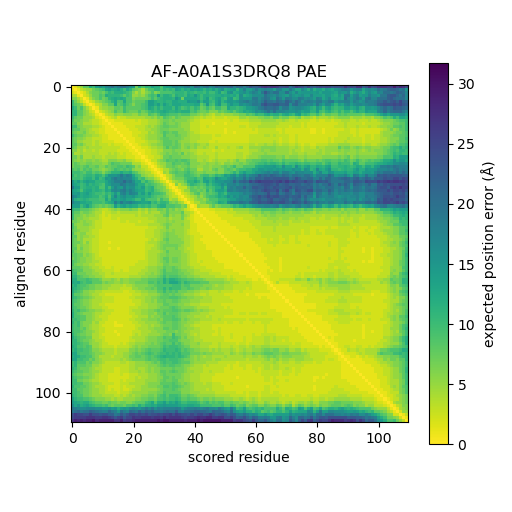650 O O . LEU A 1 78 ? -0.269 -6.540 7.473 1.00 95.12 78 LEU A O 1
ATOM 654 N N . PHE A 1 79 ? -1.587 -6.901 5.692 1.00 95.12 79 PHE A N 1
ATOM 655 C CA . PHE A 1 79 ? -0.631 -6.423 4.694 1.00 95.12 79 PHE A CA 1
ATOM 656 C C . PHE A 1 79 ? -0.375 -4.919 4.821 1.00 95.12 79 PHE A C 1
ATOM 658 O O . PHE A 1 79 ? 0.758 -4.465 4.692 1.00 95.12 79 PHE A O 1
ATOM 665 N N . ILE A 1 80 ? -1.417 -4.137 5.113 1.00 94.31 80 ILE A N 1
ATOM 666 C CA . ILE A 1 80 ? -1.294 -2.687 5.322 1.00 94.31 80 ILE A CA 1
ATOM 667 C C . ILE A 1 80 ? -0.436 -2.411 6.565 1.00 94.31 80 ILE A C 1
ATOM 669 O O . ILE A 1 80 ? 0.490 -1.604 6.515 1.00 94.31 80 ILE A O 1
ATOM 673 N N . LYS A 1 81 ? -0.691 -3.130 7.664 1.00 94.62 81 LYS A N 1
ATOM 674 C CA . LYS A 1 81 ? 0.099 -3.038 8.901 1.00 94.62 81 LYS A CA 1
ATOM 675 C C . LYS A 1 81 ? 1.552 -3.471 8.678 1.00 94.62 81 LYS A C 1
ATOM 677 O O . LYS A 1 81 ? 2.463 -2.792 9.144 1.00 94.62 81 LYS A O 1
ATOM 682 N N . GLU A 1 82 ? 1.778 -4.545 7.918 1.00 94.88 82 GLU A N 1
ATOM 683 C CA . GLU A 1 82 ? 3.118 -4.973 7.490 1.00 94.88 82 GLU A CA 1
ATOM 684 C C . GLU A 1 82 ? 3.840 -3.852 6.725 1.00 94.88 82 GLU A C 1
ATOM 686 O O . GLU A 1 82 ? 5.013 -3.588 6.986 1.00 94.88 82 GLU A O 1
ATOM 691 N N . GLY A 1 83 ? 3.145 -3.139 5.834 1.00 93.25 83 GLY A N 1
ATOM 692 C CA . GLY A 1 83 ? 3.703 -2.001 5.099 1.00 93.25 83 GLY A CA 1
ATOM 693 C C . GLY A 1 83 ? 4.257 -0.903 6.009 1.00 93.25 83 GLY A C 1
ATOM 694 O O . GLY A 1 83 ? 5.382 -0.454 5.803 1.00 93.25 83 GLY A O 1
ATOM 695 N N . ILE A 1 84 ? 3.524 -0.541 7.066 1.00 93.81 84 ILE A N 1
ATOM 696 C CA . ILE A 1 84 ? 3.943 0.486 8.039 1.00 93.81 84 ILE A CA 1
ATOM 697 C C . ILE A 1 84 ? 5.198 0.058 8.808 1.00 93.81 84 ILE A C 1
ATOM 699 O O . ILE A 1 84 ? 6.086 0.874 9.054 1.00 93.81 84 ILE A O 1
ATOM 703 N N . VAL A 1 85 ? 5.279 -1.218 9.193 1.00 93.62 85 VAL A N 1
ATOM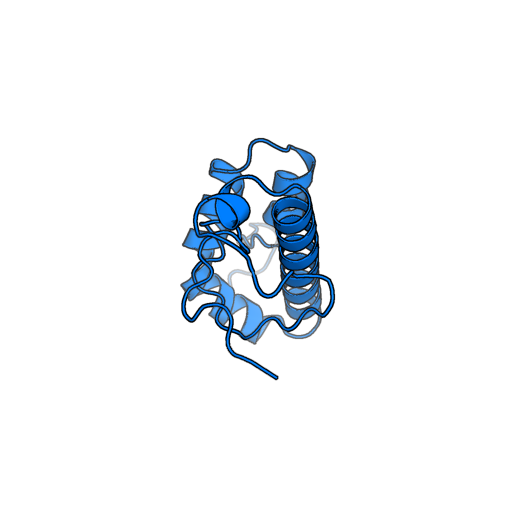 704 C CA . VAL A 1 85 ? 6.419 -1.754 9.955 1.00 93.62 85 VAL A CA 1
ATOM 705 C C . VAL A 1 85 ? 7.658 -1.907 9.073 1.00 93.62 85 VAL A C 1
ATOM 707 O O . VAL A 1 85 ? 8.774 -1.670 9.528 1.00 93.62 85 VAL A O 1
ATOM 710 N N . THR A 1 86 ? 7.469 -2.315 7.817 1.00 91.88 86 THR A N 1
ATOM 711 C CA . THR A 1 86 ? 8.573 -2.656 6.909 1.00 91.88 86 THR A CA 1
ATOM 712 C C . THR A 1 86 ? 9.177 -1.454 6.199 1.00 91.88 86 THR A C 1
ATOM 714 O O . THR A 1 86 ? 10.365 -1.494 5.873 1.00 91.88 86 THR A O 1
ATOM 717 N N . THR A 1 87 ? 8.406 -0.392 5.947 1.00 89.00 87 THR A N 1
ATOM 718 C CA . THR A 1 87 ? 8.976 0.815 5.344 1.00 89.00 87 THR A CA 1
ATOM 719 C C . THR A 1 87 ? 9.841 1.579 6.353 1.00 89.00 87 THR A C 1
ATOM 721 O O . THR A 1 87 ? 9.577 1.607 7.557 1.00 89.00 87 THR A O 1
ATOM 724 N N . GLN A 1 88 ? 10.911 2.197 5.860 1.00 88.12 88 GLN A 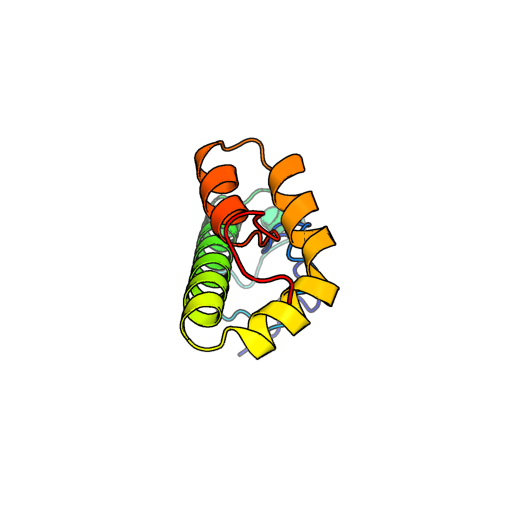N 1
ATOM 725 C CA . GLN A 1 88 ? 11.777 3.081 6.645 1.00 88.12 88 GLN A CA 1
ATOM 726 C C . GLN A 1 88 ? 11.455 4.560 6.408 1.00 88.12 88 GLN A C 1
ATOM 728 O O . GLN A 1 88 ? 11.814 5.393 7.236 1.00 88.12 88 GLN A O 1
ATOM 733 N N . ASP A 1 89 ? 10.752 4.878 5.320 1.00 88.75 89 ASP A N 1
ATOM 734 C CA . ASP A 1 89 ? 10.380 6.243 4.964 1.00 88.75 89 ASP A CA 1
ATOM 735 C C . ASP A 1 89 ? 9.190 6.703 5.815 1.00 88.75 89 ASP A C 1
ATOM 737 O O . ASP A 1 89 ? 8.122 6.090 5.800 1.00 88.75 89 ASP A O 1
ATOM 741 N N . VAL A 1 90 ? 9.376 7.788 6.568 1.00 90.81 90 VAL A N 1
ATOM 742 C CA . VAL A 1 90 ? 8.342 8.366 7.438 1.00 90.81 90 VAL A CA 1
ATOM 743 C C . VAL A 1 90 ? 7.132 8.832 6.628 1.00 90.81 90 VAL A C 1
ATOM 745 O O . VAL A 1 90 ? 5.999 8.593 7.037 1.00 90.81 90 VAL A O 1
ATOM 748 N N . HIS A 1 91 ? 7.352 9.427 5.457 1.00 89.81 91 HIS A N 1
ATOM 749 C CA . HIS A 1 91 ? 6.266 9.911 4.616 1.00 89.81 91 HIS A CA 1
ATOM 750 C C . HIS A 1 91 ? 5.433 8.749 4.060 1.00 89.81 91 HIS A C 1
ATOM 752 O O . HIS A 1 91 ? 4.203 8.790 4.076 1.00 89.81 91 HIS A O 1
ATOM 758 N N . GLU A 1 92 ? 6.084 7.661 3.637 1.00 88.88 92 GLU A N 1
ATOM 759 C CA . GLU A 1 92 ? 5.370 6.457 3.198 1.00 88.88 92 GLU A CA 1
ATOM 760 C C . GLU A 1 92 ? 4.571 5.830 4.352 1.00 88.88 92 GLU A C 1
ATOM 762 O O . GLU A 1 92 ? 3.428 5.415 4.144 1.00 88.88 92 GLU A O 1
ATOM 767 N N . LYS A 1 93 ? 5.109 5.821 5.585 1.00 93.00 93 LYS A N 1
ATOM 768 C CA . LYS A 1 93 ? 4.354 5.368 6.772 1.00 93.00 93 LYS A CA 1
ATOM 769 C C . LYS A 1 93 ? 3.078 6.163 6.964 1.00 93.00 93 LYS A C 1
ATOM 771 O O . LYS A 1 93 ? 2.037 5.559 7.201 1.00 93.00 93 LYS A O 1
ATOM 776 N N . GLU A 1 94 ? 3.150 7.486 6.869 1.00 93.50 94 GLU A N 1
ATOM 777 C CA . GLU A 1 94 ? 1.986 8.360 7.024 1.00 93.50 94 GLU A CA 1
ATOM 778 C C . GLU A 1 94 ? 0.931 8.091 5.944 1.00 93.50 94 GLU A C 1
ATOM 780 O O . GLU A 1 94 ? -0.259 7.990 6.250 1.00 93.50 94 GLU A O 1
ATOM 785 N N . GLU A 1 95 ? 1.345 7.902 4.689 1.00 93.19 95 GLU A N 1
ATOM 786 C CA . GLU A 1 95 ? 0.416 7.592 3.598 1.00 93.19 95 GLU A CA 1
ATOM 787 C C . GLU A 1 95 ? -0.262 6.227 3.756 1.00 93.19 95 GLU A C 1
ATOM 789 O O . GLU A 1 95 ? -1.465 6.101 3.498 1.00 93.19 95 GLU A O 1
ATOM 794 N N . ILE A 1 96 ? 0.478 5.212 4.216 1.00 94.19 96 ILE A N 1
ATOM 795 C CA . ILE A 1 96 ? -0.089 3.895 4.528 1.00 94.19 96 ILE A CA 1
ATOM 796 C C . ILE A 1 96 ? -0.998 3.992 5.763 1.00 94.19 96 ILE A C 1
ATOM 798 O O . ILE A 1 96 ? -2.075 3.394 5.783 1.00 94.19 96 ILE A O 1
ATOM 802 N N . ALA A 1 97 ? -0.625 4.778 6.777 1.00 93.75 97 ALA A N 1
ATOM 803 C CA . ALA A 1 97 ? -1.401 4.930 8.005 1.00 93.75 97 ALA A CA 1
ATOM 804 C C . ALA A 1 97 ? -2.798 5.519 7.757 1.00 93.75 97 ALA A C 1
ATOM 806 O O . ALA A 1 97 ? -3.756 5.111 8.411 1.00 93.75 97 ALA A O 1
ATOM 807 N N . LYS A 1 98 ? -2.959 6.382 6.744 1.00 93.62 98 LYS A N 1
ATOM 808 C CA . LYS A 1 98 ? -4.273 6.903 6.307 1.00 93.62 98 LYS A CA 1
ATOM 809 C C . LYS A 1 98 ? -5.257 5.811 5.865 1.00 93.62 98 LYS A C 1
ATOM 811 O O . LYS A 1 98 ? -6.466 6.052 5.815 1.00 93.62 98 LYS A O 1
ATOM 816 N N . LEU A 1 99 ? -4.770 4.616 5.532 1.00 93.94 99 LEU A N 1
ATOM 817 C CA . LEU A 1 99 ? -5.600 3.465 5.171 1.00 93.94 99 LEU A CA 1
ATOM 818 C C . LEU A 1 99 ? -6.106 2.682 6.387 1.00 93.94 99 LEU A C 1
ATOM 820 O O . LEU A 1 99 ? -7.030 1.879 6.240 1.00 93.94 99 LEU A O 1
ATOM 824 N N . LEU A 1 100 ? -5.530 2.896 7.572 1.00 93.44 100 LEU A N 1
ATOM 825 C CA . LEU A 1 100 ? -5.919 2.185 8.783 1.00 93.44 100 LEU A CA 1
ATOM 826 C C . LEU A 1 100 ? -7.301 2.620 9.271 1.00 93.44 100 LEU A C 1
ATOM 828 O O . LEU A 1 100 ? -7.689 3.782 9.145 1.00 93.44 100 LEU A O 1
ATOM 832 N N . ARG A 1 101 ? -8.053 1.671 9.822 1.00 91.69 101 ARG A N 1
ATOM 833 C CA . ARG A 1 101 ? -9.377 1.898 10.399 1.00 91.69 101 ARG A CA 1
ATOM 834 C C . ARG A 1 101 ? -9.407 1.297 11.794 1.00 91.69 101 ARG A C 1
ATOM 836 O O . ARG A 1 101 ? -8.862 0.215 12.013 1.00 91.69 101 ARG A O 1
ATOM 843 N N . TYR A 1 102 ? -10.016 2.038 12.707 1.00 89.75 102 TYR A N 1
ATOM 844 C CA . TYR A 1 102 ? -10.140 1.713 14.117 1.00 89.75 102 TYR A CA 1
ATOM 845 C C . TYR A 1 102 ? -11.532 2.119 14.575 1.00 89.75 102 TYR A C 1
ATOM 847 O O . TYR A 1 102 ? -12.084 3.095 14.066 1.00 89.75 102 TYR A O 1
ATOM 855 N N . GLU A 1 103 ? -12.065 1.386 15.540 1.00 88.06 103 GLU A N 1
ATOM 856 C CA . GLU A 1 103 ? -13.226 1.828 16.301 1.00 88.06 103 GLU A CA 1
ATOM 857 C C . GLU A 1 103 ? -12.816 2.996 17.206 1.00 88.06 103 GLU A C 1
ATOM 859 O O . GLU A 1 103 ? -11.681 3.059 17.692 1.00 88.06 103 GLU A O 1
ATOM 864 N N . SER A 1 104 ? -13.733 3.937 17.413 1.00 88.50 104 SER A N 1
ATOM 865 C CA . SER A 1 104 ? -13.544 5.074 18.310 1.00 88.50 104 SER A CA 1
ATOM 866 C C . SER A 1 104 ? -14.614 5.042 19.390 1.00 88.50 104 SER A C 1
ATOM 868 O O . SER A 1 104 ? -15.785 4.844 19.084 1.00 88.50 104 SER A O 1
ATOM 870 N N . SER A 1 105 ? -14.231 5.305 20.640 1.00 88.94 105 SER A N 1
ATOM 871 C CA . SER A 1 105 ? -15.168 5.415 21.767 1.00 88.94 105 SER A CA 1
ATOM 872 C C . SER A 1 105 ? -16.157 6.578 21.634 1.00 88.94 105 SER A C 1
ATOM 874 O O . SER A 1 105 ? -17.143 6.623 22.360 1.00 88.94 105 SER A O 1
ATOM 876 N N . GLU A 1 106 ? -15.881 7.537 20.746 1.00 84.38 106 GLU A N 1
ATOM 877 C CA . GLU A 1 106 ? -16.765 8.672 20.445 1.00 84.38 106 GLU A CA 1
ATOM 878 C C . GLU A 1 106 ? -17.774 8.374 19.323 1.00 84.38 106 GLU A C 1
ATOM 880 O O . GLU A 1 106 ? -18.587 9.231 18.981 1.00 84.38 106 GLU A O 1
ATOM 885 N N . GLN A 1 107 ? -17.719 7.185 18.722 1.00 79.56 107 GLN A N 1
ATOM 886 C CA . GLN A 1 107 ? -18.653 6.746 17.687 1.00 79.56 107 GLN A CA 1
ATOM 887 C C . GLN A 1 107 ? -19.539 5.625 18.240 1.00 79.56 107 GLN A C 1
ATOM 889 O O . GLN A 1 107 ? -19.121 4.882 19.127 1.00 79.56 107 GLN A O 1
ATOM 894 N N . GLU A 1 108 ? -20.783 5.524 17.757 1.00 66.25 108 GLU A N 1
ATOM 895 C CA . GLU A 1 108 ? -21.653 4.401 18.124 1.00 66.25 108 GLU A CA 1
ATOM 896 C C . GLU A 1 108 ? -20.960 3.077 17.778 1.00 66.25 108 GLU A C 1
ATOM 898 O O . GLU A 1 108 ? -20.347 2.950 16.717 1.00 66.25 108 GLU A O 1
ATOM 903 N N . ALA A 1 109 ? -21.039 2.108 18.694 1.00 56.62 109 ALA A N 1
ATOM 904 C CA . ALA A 1 109 ? -20.479 0.781 18.479 1.00 56.62 109 ALA A CA 1
ATOM 905 C C . ALA A 1 109 ? -21.191 0.122 17.287 1.00 56.62 109 ALA A C 1
ATOM 907 O O . ALA A 1 109 ? -22.403 -0.100 17.343 1.00 56.62 109 ALA A O 1
ATOM 908 N N . GLY A 1 110 ? -20.439 -0.162 16.224 1.00 49.41 110 GLY A N 1
ATOM 909 C CA . GLY A 1 110 ? -20.917 -0.792 14.994 1.00 49.41 110 GLY A CA 1
ATOM 910 C C . GLY A 1 110 ? -20.022 -1.941 14.583 1.00 49.41 110 GLY A C 1
ATOM 911 O O . GLY A 1 110 ? -18.813 -1.682 14.401 1.00 49.41 110 GLY A O 1
#

Solvent-accessible surface area (backbone atoms only — not comparable to full-atom values): 7036 Å² total; per-residue (Å²): 140,80,89,87,66,98,75,68,75,68,51,43,60,79,49,55,66,84,70,80,85,85,87,86,64,90,88,58,69,92,82,64,48,83,65,53,64,74,73,38,71,65,44,54,51,49,17,52,54,50,50,55,51,51,51,52,50,52,51,52,39,49,73,76,40,50,69,65,37,50,56,48,41,73,79,46,41,67,36,54,54,46,38,45,70,70,52,85,52,68,66,59,32,54,62,52,51,71,68,63,84,76,92,52,96,92,48,83,92,127

Foldseek 3Di:
DDDQDPDLPQLEPPLCVVDDDDDDDPPDDSPDDPVCSVDPPVSVVNHVVVLVVVLVVLLVCCVPPVVVSVVVCVVSVVSLVVQLVPD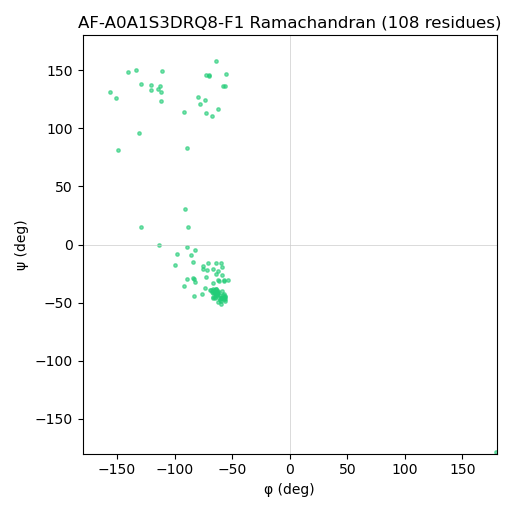PDPVSNVSSVSSDDDDDPVDPDD